Protein AF-A0A3S4B627-F1 (afdb_monomer_lite)

Radius of gyration: 25.8 Å; chains: 1; bounding box: 45×58×67 Å

Secondary structure (DSSP, 8-state):
--PPPTTPPPP-PPPPP-PPPP---HHHHHHHHHHHHHHHHT-SS-TTTTHHHHHHHHHHHHHHTT--HHHHHHHHHHHHHHHHHHHTPPPPPHHHHS-TTTTTSS-------B-TTT-PBPPTT-SS-SSHHHHHHHHHHHHHHHH--HHHHHHHHHT-

pLDDT: mean 88.0, std 12.91, range [45.53, 98.56]

Sequence (160 aa):
MLSRLPWTPAPEAKPIPKVRPRSMNRERRRHLVSTVGAILKTGDPTLFAYEASCRYGIRTRLCLAGWGWEDADAEAADIVATALRIVGAKRPIWAEGQPEWVQNGAGALIERTRCIQCLGPLPEHHRKFCSQLCAKAHHALWNRRKEASEETAYALAVGL

Foldseek 3Di:
DDDDDPPDPDPDDDDDPDDDQDDDDPVVLVVLLVVLLVVLVPDPPHSCNCLVVQLVVQLVVVVVVVHDSVSSSVSSNVSSVSSCVVNVPDDDDPLVPDDPQPNPPPRPLPQDQAEPQPRDGADPPDRHHNDPVSVVVVVVVVVCCVPDDPVRVVCVVVVD

Structure (mmCIF, N/CA/C/O backbone):
data_AF-A0A3S4B627-F1
#
_entry.id   AF-A0A3S4B627-F1
#
loop_
_atom_site.group_PDB
_atom_site.id
_atom_site.type_symbol
_atom_site.label_atom_id
_atom_site.label_alt_id
_atom_site.label_comp_id
_atom_site.label_asym_id
_atom_site.label_entity_id
_atom_site.label_seq_id
_atom_site.pdbx_PDB_ins_code
_atom_site.Cartn_x
_atom_site.Cartn_y
_atom_site.Cartn_z
_atom_site.occupancy
_atom_site.B_iso_or_equiv
_atom_site.auth_seq_id
_atom_site.auth_comp_id
_atom_site.auth_asym_id
_atom_site.auth_atom_id
_atom_site.pdbx_PDB_model_num
ATOM 1 N N . MET A 1 1 ? 2.494 42.542 -32.243 1.00 49.81 1 MET A N 1
ATOM 2 C CA . MET A 1 1 ? 2.241 41.167 -31.761 1.00 49.81 1 MET A CA 1
ATOM 3 C C . MET A 1 1 ? 0.736 40.955 -31.764 1.00 49.81 1 MET A C 1
ATOM 5 O O . MET A 1 1 ? 0.060 41.569 -30.953 1.00 49.81 1 MET A O 1
ATOM 9 N N . LEU A 1 2 ? 0.199 40.212 -32.735 1.00 53.41 2 LEU A N 1
ATOM 10 C CA . LEU A 1 2 ? -1.244 39.977 -32.845 1.00 53.41 2 LEU A CA 1
ATOM 11 C C . LEU A 1 2 ? -1.669 38.965 -31.773 1.00 53.41 2 LEU A C 1
ATOM 13 O O . LEU A 1 2 ? -1.282 37.797 -31.823 1.00 53.41 2 LEU A O 1
ATOM 17 N N . SER A 1 3 ? -2.420 39.436 -30.782 1.00 58.00 3 SER A N 1
ATOM 18 C CA . SER A 1 3 ? -3.115 38.609 -29.800 1.00 58.00 3 SER A CA 1
ATOM 19 C C . SER A 1 3 ? -4.127 37.711 -30.516 1.00 58.00 3 SER A C 1
ATOM 21 O O . SER A 1 3 ? -4.869 38.162 -31.389 1.00 58.00 3 SER A O 1
ATOM 23 N N . ARG A 1 4 ? -4.145 36.416 -30.180 1.00 57.34 4 ARG A N 1
ATOM 24 C CA . ARG A 1 4 ? -5.138 35.479 -30.721 1.00 57.34 4 ARG A CA 1
ATOM 25 C C . ARG A 1 4 ? -6.539 35.954 -30.321 1.00 57.34 4 ARG A C 1
ATOM 27 O O . ARG A 1 4 ? -6.806 36.137 -29.136 1.00 57.34 4 ARG A O 1
ATOM 34 N N . LEU A 1 5 ? -7.409 36.164 -31.307 1.00 66.69 5 LEU A N 1
ATOM 35 C CA . LEU A 1 5 ? -8.801 36.561 -31.094 1.00 66.69 5 LEU A CA 1
ATOM 36 C C . LEU A 1 5 ? -9.594 35.382 -30.493 1.00 66.69 5 LEU A C 1
ATOM 38 O O . LEU A 1 5 ? -9.393 34.244 -30.930 1.00 66.69 5 LEU A O 1
ATOM 42 N N . PRO A 1 6 ? -10.508 35.630 -29.534 1.00 69.94 6 PRO A N 1
ATOM 43 C CA . PRO A 1 6 ? -11.145 34.596 -28.706 1.00 69.94 6 PRO A CA 1
ATOM 44 C C . PRO A 1 6 ? -12.061 33.618 -29.463 1.00 69.94 6 PRO A C 1
ATOM 46 O O . PRO A 1 6 ? -12.529 32.650 -28.875 1.00 69.94 6 PRO A O 1
ATOM 49 N N . TRP A 1 7 ? -12.308 33.839 -30.756 1.00 69.31 7 TRP A N 1
ATOM 50 C CA . TRP A 1 7 ? -13.210 33.032 -31.585 1.00 69.31 7 TRP A CA 1
ATOM 51 C C . TRP A 1 7 ? -12.506 32.184 -32.654 1.00 69.31 7 TRP A C 1
ATOM 53 O O . TRP A 1 7 ? -13.179 31.594 -33.496 1.00 69.31 7 TRP A O 1
ATOM 63 N N . THR A 1 8 ? -11.169 32.124 -32.674 1.00 73.56 8 THR A N 1
ATOM 64 C CA . THR A 1 8 ? -10.486 31.211 -33.607 1.00 73.56 8 THR A CA 1
ATOM 65 C C . THR A 1 8 ? -10.597 29.772 -33.092 1.00 73.56 8 THR A C 1
ATOM 67 O O . THR A 1 8 ? -10.098 29.500 -31.997 1.00 73.56 8 THR A O 1
ATOM 70 N N . PRO A 1 9 ? -11.241 28.843 -33.831 1.00 72.56 9 PRO A N 1
ATOM 71 C CA . PRO A 1 9 ? -11.287 27.445 -33.426 1.00 72.56 9 PRO A CA 1
ATOM 72 C C . PRO A 1 9 ? -9.856 26.913 -33.335 1.00 72.56 9 PRO A C 1
ATOM 74 O O . PRO A 1 9 ? -9.018 27.208 -34.193 1.00 72.56 9 PRO A O 1
ATOM 77 N N . ALA A 1 10 ? -9.560 26.177 -32.262 1.00 75.06 10 ALA A N 1
ATOM 78 C CA . ALA A 1 10 ? -8.251 25.564 -32.097 1.00 75.06 10 ALA A CA 1
ATOM 79 C C . ALA A 1 10 ? -7.945 24.711 -33.343 1.00 75.06 10 ALA A C 1
ATOM 81 O O . ALA A 1 10 ? -8.835 23.992 -33.802 1.00 75.06 10 ALA A O 1
ATOM 82 N N . PRO A 1 11 ? -6.729 24.794 -33.914 1.00 78.25 11 PRO A N 1
ATOM 83 C CA . PRO A 1 11 ? -6.377 23.971 -35.062 1.00 78.25 11 PRO A CA 1
ATOM 84 C C . PRO A 1 11 ? -6.599 22.500 -34.703 1.00 78.25 11 PRO A C 1
ATOM 86 O O . PRO A 1 11 ? -6.173 22.071 -33.628 1.00 78.25 11 PRO A O 1
ATOM 89 N N . GLU A 1 12 ? -7.276 21.752 -35.581 1.00 78.75 12 GLU A N 1
ATOM 90 C CA . GLU A 1 12 ? -7.527 20.321 -35.393 1.00 78.75 12 GLU A CA 1
ATOM 91 C C . GLU A 1 12 ? -6.206 19.618 -35.064 1.00 78.75 12 GLU A C 1
ATOM 93 O O . GLU A 1 12 ? -5.273 19.566 -35.874 1.00 78.75 12 GLU A O 1
ATOM 98 N N . ALA A 1 13 ? -6.092 19.142 -33.823 1.00 81.50 13 ALA A N 1
ATOM 99 C CA . ALA A 1 13 ? -4.883 18.497 -33.352 1.00 81.50 13 ALA A CA 1
ATOM 100 C C . ALA A 1 13 ? -4.668 17.219 -34.166 1.00 81.50 13 ALA A C 1
ATOM 102 O O . ALA A 1 13 ? -5.529 16.337 -34.196 1.00 81.50 13 ALA A O 1
ATOM 103 N N . LYS A 1 14 ? -3.509 17.105 -34.826 1.00 82.88 14 LYS A N 1
ATOM 104 C CA . LYS A 1 14 ? -3.131 15.865 -35.510 1.00 82.88 14 LYS A CA 1
ATOM 105 C C . LYS A 1 14 ? -3.169 14.714 -34.496 1.00 82.88 14 LYS A C 1
ATOM 107 O O . LYS A 1 14 ? -2.647 14.883 -33.391 1.00 82.88 14 LYS A O 1
ATOM 112 N N . PRO A 1 15 ? -3.754 13.555 -34.845 1.00 81.00 15 PRO A N 1
ATOM 113 C CA . PRO A 1 15 ? -3.836 12.433 -33.925 1.00 81.00 15 PRO A CA 1
ATOM 114 C C . PRO A 1 15 ? -2.425 12.000 -33.522 1.00 81.00 15 PRO A C 1
ATOM 116 O O . PRO A 1 15 ? -1.589 11.690 -34.373 1.00 81.00 15 PRO A O 1
ATOM 119 N N . ILE A 1 16 ? -2.161 11.999 -32.214 1.00 80.62 16 ILE A N 1
ATOM 120 C CA . ILE A 1 16 ? -0.894 11.519 -31.664 1.00 80.62 16 ILE A CA 1
ATOM 121 C C . ILE A 1 16 ? -0.797 10.023 -32.002 1.00 80.62 16 ILE A C 1
ATOM 123 O O . ILE A 1 16 ? -1.733 9.273 -31.698 1.00 80.62 16 ILE A O 1
ATOM 127 N N . PRO A 1 17 ? 0.290 9.562 -32.646 1.00 78.25 17 PRO A N 1
ATOM 128 C CA . PRO A 1 17 ? 0.452 8.150 -32.954 1.00 78.25 17 PRO A CA 1
ATOM 129 C C . PRO A 1 17 ? 0.434 7.336 -31.656 1.00 78.25 17 PRO A C 1
ATOM 131 O O . PRO A 1 17 ? 1.173 7.627 -30.716 1.00 78.25 17 PRO A O 1
ATOM 134 N N . LYS A 1 18 ? -0.426 6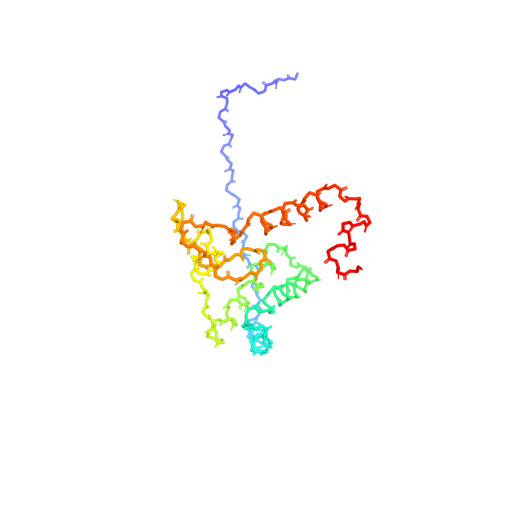.312 -31.596 1.00 75.88 18 LYS A N 1
ATOM 135 C CA . LYS A 1 18 ? -0.538 5.426 -30.430 1.00 75.88 18 LYS A CA 1
ATOM 136 C C . LYS A 1 18 ? 0.753 4.622 -30.285 1.00 75.88 18 LYS A C 1
ATOM 138 O O . LYS A 1 18 ? 0.979 3.670 -31.034 1.00 75.88 18 LYS A O 1
ATOM 143 N N . VAL A 1 19 ? 1.594 5.002 -29.328 1.00 75.69 19 VAL A N 1
ATOM 144 C CA . VAL A 1 19 ? 2.776 4.219 -28.958 1.00 75.69 19 VAL A CA 1
ATOM 145 C C . VAL A 1 19 ? 2.288 2.914 -28.334 1.00 75.69 19 VAL A C 1
ATOM 147 O O . VAL A 1 19 ? 1.444 2.921 -27.438 1.00 75.69 19 VAL A O 1
ATOM 150 N N . ARG A 1 20 ? 2.767 1.775 -28.845 1.00 74.69 20 ARG A N 1
ATOM 151 C CA . ARG A 1 20 ? 2.450 0.478 -28.238 1.00 74.69 20 ARG A CA 1
ATOM 152 C C . ARG A 1 20 ? 3.173 0.399 -26.892 1.00 74.69 20 ARG A C 1
ATOM 154 O O . ARG A 1 20 ? 4.386 0.614 -26.884 1.00 74.69 20 ARG A O 1
ATOM 161 N N . PRO A 1 21 ? 2.473 0.078 -25.793 1.00 71.12 21 PRO A N 1
ATOM 162 C CA . PRO A 1 21 ? 3.117 -0.048 -24.497 1.00 71.12 21 PRO A CA 1
ATOM 163 C C . PRO A 1 21 ? 4.180 -1.144 -24.565 1.00 71.12 21 PRO A C 1
ATOM 165 O O . PRO A 1 21 ? 3.994 -2.191 -25.199 1.00 71.12 21 PRO A O 1
ATOM 168 N N . ARG A 1 22 ? 5.327 -0.881 -23.943 1.00 81.44 22 ARG A N 1
ATOM 169 C CA . ARG A 1 22 ? 6.424 -1.845 -23.873 1.00 81.44 22 ARG A CA 1
ATOM 170 C C . ARG A 1 22 ? 5.953 -3.029 -23.025 1.00 81.44 22 ARG A C 1
ATOM 172 O O . ARG A 1 22 ? 5.446 -2.834 -21.931 1.00 81.44 22 ARG A O 1
ATOM 179 N N . SER A 1 23 ? 6.100 -4.254 -23.527 1.00 83.88 23 SER A N 1
ATOM 180 C CA . SER A 1 23 ? 5.672 -5.463 -22.809 1.00 83.88 23 SER A CA 1
ATOM 181 C C . SER A 1 23 ? 6.878 -6.280 -22.358 1.00 83.88 23 SER A C 1
ATOM 183 O O . SER A 1 23 ? 7.862 -6.425 -23.089 1.00 83.88 23 SER A O 1
ATOM 185 N N . MET A 1 24 ? 6.824 -6.793 -21.129 1.00 92.62 24 MET A N 1
ATOM 186 C CA . MET A 1 24 ? 7.871 -7.642 -20.573 1.00 92.62 24 MET A CA 1
ATOM 187 C C . MET A 1 24 ? 7.850 -9.035 -21.218 1.00 92.62 24 MET A C 1
ATOM 189 O O . MET A 1 24 ? 6.797 -9.565 -21.563 1.00 92.62 24 MET A O 1
ATOM 193 N N . ASN A 1 25 ? 9.017 -9.683 -21.314 1.00 95.94 25 ASN A N 1
ATOM 194 C CA . ASN A 1 25 ? 9.084 -11.100 -21.671 1.00 95.94 25 ASN A CA 1
ATOM 195 C C . ASN A 1 25 ? 8.189 -11.941 -20.730 1.00 95.94 25 ASN A C 1
ATOM 197 O O . ASN A 1 25 ? 8.280 -11.834 -19.502 1.00 95.94 25 ASN A O 1
ATOM 201 N N . ARG A 1 26 ? 7.359 -12.808 -21.321 1.00 96.12 26 ARG A N 1
ATOM 202 C CA . ARG A 1 26 ? 6.388 -13.672 -20.634 1.00 96.12 26 ARG A CA 1
ATOM 203 C C . ARG A 1 26 ? 7.003 -14.518 -19.518 1.00 96.12 26 ARG A C 1
ATOM 205 O O . ARG A 1 26 ? 6.378 -14.675 -18.471 1.00 96.12 26 ARG A O 1
ATOM 212 N N . GLU A 1 27 ? 8.202 -15.056 -19.720 1.00 97.69 27 GLU A N 1
ATOM 213 C CA . GLU A 1 27 ? 8.879 -15.892 -18.725 1.00 97.69 27 GLU A CA 1
ATOM 214 C C . GLU A 1 27 ? 9.309 -15.071 -17.507 1.00 97.69 27 GLU A C 1
ATOM 216 O O . GLU A 1 27 ? 8.998 -15.423 -16.368 1.00 97.69 27 GLU A O 1
ATOM 221 N N . ARG A 1 28 ? 9.920 -13.906 -17.752 1.00 96.81 28 ARG A N 1
ATOM 222 C CA . ARG A 1 28 ? 10.301 -12.963 -16.695 1.00 96.81 28 ARG A CA 1
ATOM 223 C C . ARG A 1 28 ? 9.077 -12.497 -15.910 1.00 96.81 28 ARG A C 1
ATOM 225 O O . ARG A 1 28 ? 9.119 -12.469 -14.681 1.00 96.81 28 ARG A O 1
ATOM 232 N N . ARG A 1 29 ? 7.973 -12.195 -16.603 1.00 97.69 29 ARG A N 1
ATOM 233 C CA . ARG A 1 29 ? 6.704 -11.826 -15.964 1.00 97.69 29 ARG A CA 1
ATOM 234 C C . ARG A 1 29 ? 6.180 -12.963 -15.086 1.00 97.69 29 ARG A C 1
ATOM 236 O O . ARG A 1 29 ? 5.820 -12.723 -13.938 1.00 97.69 29 ARG A O 1
ATOM 243 N N . ARG A 1 30 ? 6.181 -14.208 -15.581 1.00 98.06 30 ARG A N 1
ATOM 244 C CA . ARG A 1 30 ? 5.754 -15.390 -14.807 1.00 98.06 30 ARG A CA 1
ATOM 245 C C . ARG A 1 30 ? 6.592 -15.572 -13.541 1.00 98.06 30 ARG A C 1
ATOM 247 O O . ARG A 1 30 ? 6.024 -15.820 -12.480 1.00 98.06 30 ARG A O 1
ATOM 254 N N . HIS A 1 31 ? 7.911 -15.420 -13.645 1.00 98.25 31 HIS A N 1
ATOM 255 C CA . HIS A 1 31 ? 8.807 -15.504 -12.495 1.00 98.25 31 HIS A CA 1
ATOM 256 C C . HIS A 1 31 ? 8.490 -14.421 -11.453 1.00 98.25 31 HIS A C 1
ATOM 258 O O . HIS A 1 31 ? 8.296 -14.745 -10.286 1.00 98.25 31 HIS A O 1
ATOM 264 N N . LEU A 1 32 ? 8.342 -13.156 -11.869 1.00 98.19 32 LEU A N 1
ATOM 265 C CA . LEU A 1 32 ? 7.991 -12.062 -10.956 1.00 98.19 32 LEU A CA 1
ATOM 266 C C . LEU A 1 32 ? 6.647 -12.291 -10.260 1.00 98.19 32 LEU A C 1
ATOM 268 O O . LEU A 1 32 ? 6.564 -12.129 -9.048 1.00 98.19 32 LEU A O 1
ATOM 272 N N . VAL A 1 33 ? 5.619 -12.717 -10.998 1.00 98.50 33 VAL A N 1
ATOM 273 C CA . VAL A 1 33 ? 4.304 -13.044 -10.423 1.00 98.50 33 VAL A CA 1
ATOM 274 C C . VAL A 1 33 ? 4.423 -14.149 -9.369 1.00 98.50 33 VAL A C 1
ATOM 276 O O . VAL A 1 33 ? 3.828 -14.034 -8.299 1.00 98.50 33 VAL A O 1
ATOM 279 N N . SER A 1 34 ? 5.212 -15.195 -9.634 1.00 98.44 34 SER A N 1
ATOM 280 C CA . SER A 1 34 ? 5.445 -16.283 -8.676 1.00 98.44 34 SER A CA 1
ATOM 281 C C . SER A 1 34 ? 6.157 -15.792 -7.412 1.00 98.44 34 SER A C 1
ATOM 283 O O . SER A 1 34 ? 5.732 -16.115 -6.304 1.00 98.44 34 SER A O 1
ATOM 285 N N . THR A 1 35 ? 7.213 -14.991 -7.566 1.00 98.50 35 THR A N 1
ATOM 286 C CA . THR A 1 35 ? 7.999 -14.448 -6.448 1.00 98.50 35 THR A CA 1
ATOM 287 C C . THR A 1 35 ? 7.173 -13.485 -5.598 1.00 98.50 35 THR A C 1
ATOM 289 O O . THR A 1 35 ? 7.140 -13.613 -4.378 1.00 98.50 35 THR A O 1
ATOM 292 N N . VAL A 1 36 ? 6.440 -12.562 -6.228 1.00 98.56 36 VAL A N 1
ATOM 293 C CA . VAL A 1 36 ? 5.527 -11.648 -5.525 1.00 98.56 36 VAL A CA 1
ATOM 294 C C . VAL A 1 36 ? 4.431 -12.430 -4.808 1.00 98.56 36 VAL A C 1
ATOM 296 O O . VAL A 1 36 ? 4.137 -12.140 -3.655 1.00 98.56 36 VAL A O 1
ATOM 299 N N . GLY A 1 37 ? 3.862 -13.458 -5.443 1.00 98.38 37 GLY A N 1
ATOM 300 C CA . GLY A 1 37 ? 2.861 -14.315 -4.811 1.00 98.38 37 GLY A CA 1
ATOM 301 C C . GLY A 1 37 ? 3.376 -14.995 -3.538 1.00 98.38 37 GLY A C 1
ATOM 302 O O . GLY A 1 37 ? 2.634 -15.095 -2.565 1.00 98.38 37 GLY A O 1
ATOM 303 N N . ALA A 1 38 ? 4.644 -15.417 -3.513 1.00 98.31 38 ALA A N 1
ATOM 304 C CA . ALA A 1 38 ? 5.264 -15.981 -2.315 1.00 98.31 38 ALA A CA 1
ATOM 305 C C . ALA A 1 38 ? 5.409 -14.941 -1.189 1.00 98.31 38 ALA A C 1
ATOM 307 O O . ALA A 1 38 ? 5.079 -15.248 -0.049 1.00 98.31 38 ALA A O 1
ATOM 308 N N . ILE A 1 39 ? 5.819 -13.707 -1.510 1.00 98.38 39 ILE A N 1
ATOM 309 C CA . ILE A 1 39 ? 5.945 -12.606 -0.536 1.00 98.38 39 ILE A CA 1
ATOM 310 C C . ILE A 1 39 ? 4.573 -12.187 0.013 1.00 98.38 39 ILE A C 1
ATOM 312 O O . ILE A 1 39 ? 4.412 -11.962 1.206 1.00 98.38 39 ILE A O 1
ATOM 316 N N . LEU A 1 40 ? 3.550 -12.095 -0.838 1.00 98.00 40 LEU A N 1
ATOM 317 C CA . LEU A 1 40 ? 2.207 -11.702 -0.399 1.00 98.00 40 LEU A CA 1
ATOM 318 C C . LEU A 1 40 ? 1.576 -12.740 0.540 1.00 98.00 40 LEU A C 1
ATOM 320 O O . LEU A 1 40 ? 0.841 -12.369 1.450 1.00 98.00 40 LEU A O 1
ATOM 324 N N . LYS A 1 41 ? 1.896 -14.031 0.368 1.00 97.75 41 LYS A N 1
ATOM 325 C CA . LYS A 1 41 ? 1.444 -15.103 1.273 1.00 97.75 41 LYS A CA 1
ATOM 326 C C . LYS A 1 41 ? 2.003 -14.986 2.690 1.00 97.75 41 LYS A C 1
ATOM 328 O O . LYS A 1 41 ? 1.380 -15.512 3.603 1.00 97.75 41 LYS A O 1
ATOM 333 N N . THR A 1 42 ? 3.145 -14.325 2.877 1.00 97.44 42 THR A N 1
ATOM 334 C CA . THR A 1 42 ? 3.726 -14.088 4.207 1.00 97.44 42 THR A CA 1
ATOM 335 C C . THR A 1 42 ? 3.224 -12.792 4.849 1.00 97.44 42 THR A C 1
ATOM 337 O O . THR A 1 42 ? 3.707 -12.427 5.914 1.00 97.44 42 THR A O 1
ATOM 340 N N . GLY A 1 43 ? 2.311 -12.060 4.198 1.00 95.06 43 GLY A N 1
ATOM 341 C CA 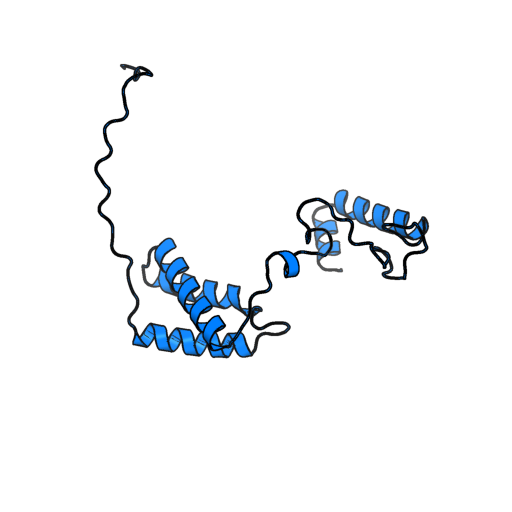. GLY A 1 43 ? 1.752 -10.811 4.715 1.00 95.06 43 GLY A CA 1
ATOM 342 C C . GLY A 1 43 ? 0.860 -11.015 5.941 1.00 95.06 43 GLY A C 1
ATOM 343 O O . GLY A 1 43 ? -0.109 -11.768 5.879 1.00 95.06 43 GLY A O 1
ATOM 344 N N . ASP A 1 44 ? 1.159 -10.284 7.015 1.00 92.12 44 ASP A N 1
ATOM 345 C CA . ASP A 1 44 ? 0.416 -10.238 8.282 1.00 92.12 44 ASP A CA 1
ATOM 346 C C . ASP A 1 44 ? 0.166 -8.758 8.648 1.00 92.12 44 ASP A C 1
ATOM 348 O O . ASP A 1 44 ? 1.082 -7.946 8.471 1.00 92.12 44 ASP A O 1
ATOM 352 N N . PRO A 1 45 ? -1.048 -8.328 9.066 1.00 91.69 45 PRO A N 1
ATOM 353 C CA . PRO A 1 45 ? -2.285 -9.091 9.315 1.00 91.69 45 PRO A CA 1
ATOM 354 C C . PRO A 1 45 ? -3.075 -9.499 8.066 1.00 91.69 45 PRO A C 1
ATOM 356 O O . PRO A 1 45 ? -4.099 -10.171 8.164 1.00 91.69 45 PRO A O 1
ATOM 359 N N . THR A 1 46 ? -2.661 -9.054 6.877 1.00 94.00 46 THR A N 1
ATOM 360 C CA . THR A 1 46 ? -3.386 -9.343 5.634 1.00 94.00 46 THR A CA 1
ATOM 361 C C . THR A 1 46 ? -2.432 -9.654 4.490 1.00 94.00 46 THR A C 1
ATOM 363 O O . THR A 1 46 ? -1.314 -9.143 4.434 1.00 94.00 46 THR A O 1
ATOM 366 N N . LEU A 1 47 ? -2.936 -10.379 3.487 1.00 95.88 47 LEU A N 1
ATOM 367 C CA . LEU A 1 47 ? -2.229 -10.641 2.226 1.00 95.88 47 LEU A CA 1
ATOM 368 C C . LEU A 1 47 ? -1.862 -9.361 1.449 1.00 95.88 47 LEU A C 1
ATOM 370 O O . LEU A 1 47 ? -1.053 -9.408 0.524 1.00 95.88 47 LEU A O 1
ATOM 374 N N . PHE A 1 48 ? -2.454 -8.216 1.804 1.00 95.94 48 PHE A N 1
ATOM 375 C CA . PHE A 1 48 ? -2.170 -6.916 1.199 1.00 95.94 48 PHE A CA 1
ATOM 376 C C . PHE A 1 48 ? -1.024 -6.162 1.890 1.00 95.94 48 PHE A C 1
ATOM 378 O O . PHE A 1 48 ? -0.595 -5.132 1.372 1.00 95.94 48 PHE A O 1
ATOM 385 N N . ALA A 1 49 ? -0.493 -6.663 3.014 1.00 95.88 49 ALA A N 1
ATOM 386 C CA . ALA A 1 49 ? 0.517 -5.972 3.823 1.00 95.88 49 ALA A CA 1
ATOM 387 C C . ALA A 1 49 ? 1.750 -5.527 3.013 1.00 95.88 49 ALA A C 1
ATOM 389 O O . ALA A 1 49 ? 2.261 -4.427 3.207 1.00 95.88 49 ALA A O 1
ATOM 390 N N . TYR A 1 50 ? 2.191 -6.347 2.053 1.00 98.00 50 TYR A N 1
ATOM 391 C CA . TYR A 1 50 ? 3.365 -6.066 1.216 1.00 98.00 50 TYR A CA 1
ATOM 392 C C . TYR A 1 50 ? 3.030 -5.607 -0.208 1.00 98.00 50 TYR A C 1
ATOM 394 O O . TYR A 1 50 ? 3.926 -5.539 -1.052 1.00 98.00 50 TYR A O 1
ATOM 402 N N . GLU A 1 51 ? 1.769 -5.272 -0.499 1.00 97.81 51 GLU A N 1
ATOM 403 C CA . GLU A 1 51 ? 1.336 -4.868 -1.842 1.00 97.81 51 GLU A CA 1
ATOM 404 C C . GLU A 1 51 ? 2.131 -3.656 -2.349 1.00 97.81 51 GLU A C 1
ATOM 406 O O . GLU A 1 51 ? 2.743 -3.702 -3.422 1.00 97.81 51 GLU A O 1
ATOM 411 N N . ALA A 1 52 ? 2.154 -2.583 -1.553 1.00 97.69 52 ALA A N 1
ATOM 412 C CA . ALA A 1 52 ? 2.814 -1.334 -1.914 1.00 97.69 52 ALA A CA 1
ATOM 413 C C . ALA A 1 52 ? 4.326 -1.526 -2.092 1.00 97.69 52 ALA A C 1
ATOM 415 O O . ALA A 1 52 ? 4.890 -1.062 -3.083 1.00 97.69 52 ALA A O 1
ATOM 416 N N . SER A 1 53 ? 4.966 -2.267 -1.183 1.00 98.31 53 SER A N 1
ATOM 417 C CA . SER A 1 53 ? 6.401 -2.561 -1.240 1.00 98.31 53 SER A CA 1
ATOM 418 C C . SER A 1 53 ? 6.771 -3.365 -2.489 1.00 98.31 53 SER A C 1
ATOM 420 O O . SER A 1 53 ? 7.740 -3.028 -3.170 1.00 98.31 53 SER A O 1
ATOM 422 N N . CYS A 1 54 ? 5.974 -4.380 -2.846 1.00 98.44 54 CYS A N 1
ATOM 423 C CA . CYS A 1 54 ? 6.188 -5.166 -4.062 1.00 98.44 54 CYS A CA 1
ATOM 424 C C . CYS A 1 54 ? 6.034 -4.310 -5.326 1.00 98.44 54 CYS A C 1
ATOM 426 O O . CYS A 1 54 ? 6.908 -4.336 -6.197 1.00 98.44 54 CYS A O 1
ATOM 428 N N . ARG A 1 55 ? 4.955 -3.515 -5.417 1.00 98.44 55 ARG A N 1
ATOM 429 C CA . ARG A 1 55 ? 4.720 -2.616 -6.560 1.00 98.44 55 ARG A CA 1
ATOM 430 C C . ARG A 1 55 ? 5.849 -1.599 -6.696 1.00 98.44 55 ARG A C 1
ATOM 432 O O . ARG A 1 55 ? 6.384 -1.426 -7.790 1.00 98.44 55 ARG A O 1
ATOM 439 N N . TYR A 1 56 ? 6.245 -0.974 -5.588 1.00 98.50 56 TYR A N 1
ATOM 440 C CA . TYR A 1 56 ? 7.355 -0.027 -5.547 1.00 98.50 56 TYR A CA 1
ATOM 441 C C . TYR A 1 56 ? 8.657 -0.666 -6.041 1.00 98.50 56 TYR A C 1
ATOM 443 O O . TYR A 1 56 ? 9.294 -0.117 -6.937 1.00 98.50 56 TYR A O 1
ATOM 451 N N . GLY A 1 57 ? 9.026 -1.840 -5.521 1.00 98.31 57 GLY A N 1
ATOM 452 C CA . GLY A 1 57 ? 10.262 -2.525 -5.902 1.00 98.31 57 GLY A CA 1
ATOM 453 C C . GLY A 1 57 ? 10.319 -2.873 -7.392 1.00 98.31 57 GLY A C 1
ATOM 454 O O . GLY A 1 57 ? 11.333 -2.624 -8.048 1.00 98.31 57 GLY A O 1
ATOM 455 N N . ILE A 1 58 ? 9.219 -3.393 -7.952 1.00 98.38 58 ILE A N 1
ATOM 456 C CA . ILE A 1 58 ? 9.134 -3.707 -9.387 1.00 98.38 58 ILE A CA 1
ATOM 457 C C . ILE A 1 58 ? 9.245 -2.431 -10.217 1.00 98.38 58 ILE A C 1
ATOM 459 O O . ILE A 1 58 ? 10.082 -2.368 -11.117 1.00 98.38 58 ILE A O 1
ATOM 463 N N . ARG A 1 59 ? 8.445 -1.409 -9.894 1.00 98.38 59 ARG A N 1
ATOM 464 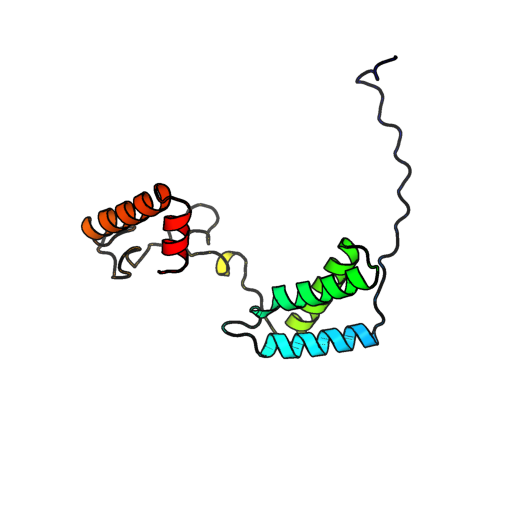C CA . ARG A 1 59 ? 8.438 -0.138 -10.622 1.00 98.38 59 ARG A CA 1
ATOM 465 C C . ARG A 1 59 ? 9.821 0.503 -10.626 1.00 98.38 59 ARG A C 1
ATOM 467 O O . ARG A 1 59 ? 10.328 0.831 -11.692 1.00 98.38 59 ARG A O 1
ATOM 474 N N . THR A 1 60 ? 10.462 0.622 -9.464 1.00 98.50 60 THR A N 1
ATOM 475 C CA . THR A 1 60 ? 11.812 1.192 -9.339 1.00 98.50 60 THR A CA 1
ATOM 476 C C . THR A 1 60 ? 12.805 0.437 -10.218 1.00 98.50 60 THR A C 1
ATOM 478 O O . THR A 1 60 ? 13.557 1.052 -10.971 1.00 98.50 60 THR A O 1
ATOM 481 N N . ARG A 1 61 ? 12.763 -0.902 -10.210 1.00 98.06 61 ARG A N 1
ATOM 482 C CA . ARG A 1 61 ? 13.636 -1.718 -11.061 1.00 98.06 61 ARG A CA 1
ATOM 483 C C . ARG A 1 61 ? 13.359 -1.537 -12.557 1.00 98.06 61 ARG A C 1
ATOM 485 O O . ARG A 1 61 ? 14.298 -1.596 -13.347 1.00 98.06 61 ARG A O 1
ATOM 492 N N . LEU A 1 62 ? 12.104 -1.343 -12.960 1.00 96.81 62 LEU A N 1
ATOM 493 C CA . LEU A 1 62 ? 11.737 -1.077 -14.354 1.00 96.81 62 LEU A CA 1
ATOM 494 C C . LEU A 1 62 ? 12.188 0.314 -14.808 1.00 96.81 62 LEU A C 1
ATOM 496 O O . LEU A 1 62 ? 12.795 0.423 -15.872 1.00 96.81 62 LEU A O 1
ATOM 500 N N . CYS A 1 63 ? 11.993 1.346 -13.985 1.00 97.62 63 CYS A N 1
ATOM 501 C CA . CYS A 1 63 ? 12.502 2.691 -14.259 1.00 97.62 63 CYS A CA 1
ATOM 502 C C . CYS A 1 63 ? 14.029 2.684 -14.433 1.00 97.62 63 CYS A C 1
ATOM 504 O O . CYS A 1 63 ? 14.540 3.240 -15.401 1.00 97.62 63 CYS A O 1
ATOM 506 N N . LEU A 1 64 ? 14.759 1.975 -13.562 1.00 97.94 64 LEU A N 1
ATOM 507 C CA . LEU A 1 64 ? 16.214 1.803 -13.690 1.00 97.94 64 LEU A CA 1
ATOM 508 C C . LEU A 1 64 ? 16.623 1.035 -14.959 1.00 97.94 64 LEU A C 1
ATOM 510 O O . LEU A 1 64 ? 17.722 1.226 -15.467 1.00 97.94 64 LEU A O 1
ATOM 514 N N . ALA A 1 65 ? 15.740 0.195 -15.501 1.00 95.94 65 ALA A N 1
ATOM 515 C CA . ALA A 1 65 ? 15.934 -0.482 -16.783 1.00 95.94 65 ALA A CA 1
ATOM 516 C C . ALA A 1 65 ? 15.534 0.384 -17.999 1.00 95.94 65 ALA A C 1
ATOM 518 O O . ALA A 1 65 ? 15.455 -0.131 -19.116 1.00 95.94 65 ALA A O 1
ATOM 519 N N . GLY A 1 66 ? 15.249 1.675 -17.794 1.00 96.06 66 GLY A N 1
ATOM 520 C CA . GLY A 1 66 ? 14.904 2.627 -18.850 1.00 96.06 66 GLY A CA 1
ATOM 521 C C . GLY A 1 66 ? 13.452 2.546 -19.323 1.00 96.06 66 GLY A C 1
ATOM 522 O O . GLY A 1 66 ? 13.160 2.889 -20.468 1.00 96.06 66 GLY A O 1
ATOM 523 N N . TRP A 1 67 ? 12.541 2.038 -18.493 1.00 96.25 67 TRP A N 1
ATOM 524 C CA . TRP A 1 67 ? 11.107 2.135 -18.768 1.00 96.25 67 TRP A CA 1
ATOM 525 C C . TRP A 1 67 ? 10.595 3.534 -18.423 1.00 96.25 67 TRP A C 1
ATOM 527 O O . TRP A 1 67 ? 11.068 4.155 -17.470 1.00 96.25 67 TRP A O 1
ATOM 537 N N . GLY A 1 68 ? 9.603 4.011 -19.180 1.00 94.94 68 GLY A N 1
ATOM 538 C CA . GLY A 1 68 ? 8.838 5.192 -18.790 1.00 94.94 68 GLY A CA 1
ATOM 539 C C . GLY A 1 68 ? 8.108 4.936 -17.473 1.00 94.94 68 GLY A C 1
ATOM 540 O O . GLY A 1 68 ? 7.716 3.804 -17.189 1.00 94.94 68 GLY A O 1
ATOM 541 N N . TRP A 1 69 ? 7.936 5.977 -16.658 1.00 95.75 69 TRP A N 1
ATOM 542 C CA . TRP A 1 69 ? 7.339 5.835 -15.327 1.00 95.75 69 TRP A CA 1
ATOM 543 C C . TRP A 1 69 ? 5.920 5.249 -15.382 1.00 95.75 69 TRP A C 1
ATOM 545 O O . TRP A 1 69 ? 5.607 4.353 -14.602 1.00 95.75 69 TRP A O 1
ATOM 555 N N . GLU A 1 70 ? 5.097 5.707 -16.330 1.00 95.19 70 GLU A N 1
ATOM 556 C CA . GLU A 1 70 ? 3.716 5.236 -16.513 1.00 95.19 70 GLU A CA 1
ATOM 557 C C . GLU A 1 70 ? 3.668 3.752 -16.905 1.00 95.19 70 GLU A C 1
ATOM 559 O O . GLU A 1 70 ? 2.979 2.970 -16.254 1.00 95.19 70 GLU A O 1
ATOM 564 N N . ASP A 1 71 ? 4.465 3.341 -17.899 1.00 94.94 71 ASP A N 1
ATOM 565 C CA . ASP A 1 71 ? 4.567 1.937 -18.326 1.00 94.94 71 ASP A CA 1
ATOM 566 C C . ASP A 1 71 ? 5.083 1.038 -17.191 1.00 94.94 71 ASP A C 1
ATOM 568 O O . ASP A 1 71 ? 4.579 -0.064 -16.969 1.00 94.94 71 ASP A O 1
ATOM 572 N N . ALA A 1 72 ? 6.096 1.507 -16.455 1.00 96.25 72 ALA A N 1
ATOM 573 C CA . ALA A 1 72 ? 6.683 0.780 -15.336 1.00 96.25 72 ALA A CA 1
ATOM 574 C C . ALA A 1 72 ? 5.684 0.583 -14.190 1.00 96.25 72 ALA A C 1
ATOM 576 O O . ALA A 1 72 ? 5.632 -0.497 -13.599 1.00 96.25 72 ALA A O 1
ATOM 577 N N . ASP A 1 73 ? 4.906 1.614 -13.857 1.00 97.50 73 ASP A N 1
ATOM 578 C CA . ASP A 1 73 ? 3.894 1.533 -12.808 1.00 97.50 73 ASP A CA 1
ATOM 579 C C . ASP A 1 73 ? 2.700 0.667 -13.230 1.00 97.50 73 ASP A C 1
ATOM 581 O O . ASP A 1 73 ? 2.229 -0.138 -12.425 1.00 97.50 73 ASP A O 1
ATOM 585 N N . ALA A 1 74 ? 2.262 0.762 -14.490 1.00 95.81 74 ALA A N 1
ATOM 586 C CA . ALA A 1 74 ? 1.195 -0.071 -15.038 1.00 95.81 74 ALA A CA 1
ATOM 587 C C . ALA A 1 74 ? 1.570 -1.564 -15.029 1.00 95.81 74 ALA A C 1
ATOM 589 O O . ALA A 1 74 ? 0.807 -2.388 -14.522 1.00 95.81 74 ALA A O 1
ATOM 590 N N . GLU A 1 75 ? 2.767 -1.916 -15.510 1.00 97.00 75 GLU A N 1
ATOM 591 C CA . GLU A 1 75 ? 3.256 -3.302 -15.505 1.00 97.00 75 GLU A CA 1
ATOM 592 C C . GLU A 1 75 ? 3.457 -3.818 -14.068 1.00 97.00 75 GLU A C 1
ATOM 594 O O . GLU A 1 75 ? 3.091 -4.951 -13.749 1.00 97.00 75 GLU A O 1
ATOM 599 N N . ALA A 1 76 ? 3.988 -2.986 -13.162 1.00 97.81 76 ALA A N 1
ATOM 600 C CA . ALA A 1 76 ? 4.124 -3.346 -11.751 1.00 97.81 76 ALA A CA 1
ATOM 601 C C . ALA A 1 76 ? 2.761 -3.606 -11.090 1.00 97.81 76 ALA A C 1
ATOM 603 O O . ALA A 1 76 ? 2.610 -4.588 -10.357 1.00 97.81 76 ALA A O 1
ATOM 604 N N . ALA A 1 77 ? 1.766 -2.756 -11.360 1.00 97.56 77 ALA A N 1
ATOM 605 C CA . ALA A 1 77 ? 0.409 -2.918 -10.853 1.00 97.56 77 ALA A CA 1
ATOM 606 C C . ALA A 1 77 ? -0.235 -4.212 -11.370 1.00 97.56 77 ALA A C 1
ATOM 608 O O . ALA A 1 77 ? -0.827 -4.952 -10.584 1.00 97.56 77 ALA A O 1
ATOM 609 N N . ASP A 1 78 ? -0.076 -4.526 -12.657 1.00 97.25 78 ASP A N 1
ATOM 610 C CA . ASP A 1 78 ? -0.623 -5.738 -13.270 1.00 97.25 78 ASP A CA 1
ATOM 611 C C . ASP A 1 78 ? 0.031 -7.026 -12.731 1.00 97.25 78 ASP A C 1
ATOM 613 O O . ASP A 1 78 ? -0.662 -8.005 -12.426 1.00 97.25 78 ASP A O 1
ATOM 617 N N . ILE A 1 79 ? 1.354 -7.026 -12.527 1.00 98.06 79 ILE A N 1
ATOM 618 C CA . ILE A 1 79 ? 2.076 -8.148 -11.902 1.00 98.06 79 ILE A CA 1
ATOM 619 C C . ILE A 1 79 ? 1.552 -8.404 -10.485 1.00 98.06 79 ILE A C 1
ATOM 621 O O . ILE A 1 79 ? 1.226 -9.546 -10.147 1.00 98.06 79 ILE A O 1
ATOM 625 N N . VAL A 1 80 ? 1.437 -7.355 -9.666 1.00 98.44 80 VAL A N 1
ATOM 626 C CA . VAL A 1 80 ? 0.962 -7.468 -8.278 1.00 98.44 80 VAL A CA 1
ATOM 627 C C . VAL A 1 80 ? -0.508 -7.888 -8.234 1.00 98.44 80 VAL A C 1
ATOM 629 O O . VAL A 1 80 ? -0.858 -8.796 -7.481 1.00 98.44 80 VAL A O 1
ATOM 632 N N . ALA A 1 81 ? -1.364 -7.315 -9.083 1.00 97.81 81 ALA A N 1
ATOM 633 C CA . ALA A 1 81 ? -2.772 -7.696 -9.183 1.00 97.81 81 ALA A CA 1
ATOM 634 C C . ALA A 1 81 ? -2.944 -9.162 -9.617 1.00 97.81 81 ALA A C 1
ATOM 636 O O . ALA A 1 81 ? -3.780 -9.885 -9.071 1.00 97.81 81 ALA A O 1
ATOM 637 N N . THR A 1 82 ? -2.129 -9.627 -10.568 1.00 98.00 82 THR A N 1
ATOM 638 C CA . THR A 1 82 ? -2.115 -11.032 -10.996 1.00 98.00 82 THR A CA 1
ATOM 639 C C . THR A 1 82 ? -1.677 -11.947 -9.851 1.00 98.00 82 THR A C 1
ATOM 641 O O . THR A 1 82 ? -2.314 -12.973 -9.617 1.00 98.00 82 THR A O 1
ATOM 644 N N . ALA A 1 83 ? -0.628 -11.575 -9.113 1.00 98.44 83 ALA A N 1
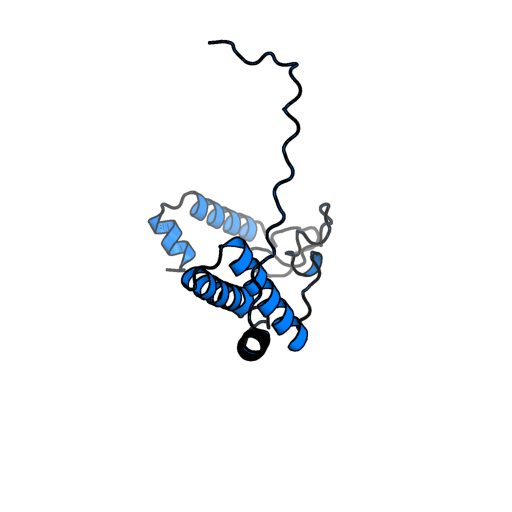ATOM 645 C CA . ALA A 1 83 ? -0.151 -12.341 -7.965 1.00 98.44 83 ALA A CA 1
ATOM 646 C C . ALA A 1 83 ? -1.214 -12.431 -6.856 1.00 98.44 83 ALA A C 1
ATOM 648 O O . ALA A 1 83 ? -1.514 -13.530 -6.396 1.00 98.44 83 ALA A O 1
ATOM 649 N N . LEU A 1 84 ? -1.856 -11.313 -6.494 1.00 97.81 84 LEU A N 1
ATOM 650 C CA . LEU A 1 84 ? -2.962 -11.278 -5.526 1.00 97.81 84 LEU A CA 1
ATOM 651 C C . LEU A 1 84 ? -4.125 -12.188 -5.945 1.00 97.81 84 LEU A C 1
ATOM 653 O O . LEU A 1 84 ? -4.648 -12.937 -5.119 1.00 97.81 84 LEU A O 1
ATOM 657 N N . ARG A 1 85 ? -4.489 -12.182 -7.236 1.00 97.62 85 ARG A N 1
ATOM 658 C CA . ARG A 1 85 ? -5.535 -13.062 -7.780 1.00 97.62 85 ARG A CA 1
ATOM 659 C C . ARG A 1 85 ? -5.166 -14.541 -7.643 1.00 97.62 85 ARG A C 1
ATOM 661 O O . ARG A 1 85 ? -6.015 -15.335 -7.260 1.00 97.62 85 ARG A O 1
ATOM 668 N N . ILE A 1 86 ? -3.912 -14.905 -7.920 1.00 98.00 86 ILE A N 1
ATOM 669 C CA . ILE A 1 86 ? -3.413 -16.287 -7.793 1.00 98.00 86 ILE A CA 1
ATOM 670 C C . ILE A 1 86 ? -3.384 -16.741 -6.330 1.00 98.00 86 ILE A C 1
ATOM 672 O O . ILE A 1 86 ? -3.688 -17.894 -6.040 1.00 98.00 86 ILE A O 1
ATOM 676 N N . VAL A 1 87 ? -3.035 -15.846 -5.403 1.00 97.75 87 VAL A N 1
ATOM 677 C CA . VAL A 1 87 ? -3.045 -16.138 -3.960 1.00 97.75 87 VAL A CA 1
ATOM 678 C C . VAL A 1 87 ? -4.478 -16.217 -3.404 1.00 97.75 87 VAL A C 1
ATOM 680 O O . VAL A 1 87 ? -4.680 -16.727 -2.307 1.00 97.75 87 VAL A O 1
ATOM 683 N N . GLY A 1 88 ? -5.487 -15.780 -4.166 1.00 96.75 88 GLY A N 1
ATOM 684 C CA . GLY A 1 88 ? -6.890 -15.802 -3.748 1.00 96.75 88 GLY A CA 1
ATOM 685 C C . GLY A 1 88 ? -7.273 -14.638 -2.832 1.00 96.75 88 GLY A C 1
ATOM 686 O O . GLY A 1 88 ? -8.282 -14.716 -2.132 1.00 96.75 88 GLY A O 1
ATOM 687 N N . ALA A 1 89 ? -6.489 -13.555 -2.828 1.00 96.06 89 ALA A N 1
ATOM 688 C CA . ALA A 1 89 ? -6.800 -12.366 -2.048 1.00 96.06 89 ALA A CA 1
ATOM 689 C C . ALA A 1 89 ? -8.072 -11.695 -2.594 1.00 96.06 89 ALA A C 1
ATOM 691 O O . ALA A 1 89 ? -8.149 -11.338 -3.772 1.00 96.06 89 ALA A O 1
ATOM 692 N N . LYS A 1 90 ? -9.070 -11.500 -1.729 1.00 94.56 90 LYS A N 1
ATOM 693 C CA . LYS A 1 90 ? -10.285 -10.740 -2.044 1.00 94.56 90 LYS A CA 1
ATOM 694 C C . LYS A 1 90 ? -10.135 -9.338 -1.475 1.00 94.56 90 LYS A C 1
ATOM 696 O O . LYS A 1 90 ? -9.900 -9.194 -0.277 1.00 94.56 90 LYS A O 1
ATOM 701 N N . ARG A 1 91 ? -10.231 -8.310 -2.325 1.00 90.69 91 ARG A N 1
ATOM 702 C CA . ARG A 1 91 ? -10.267 -6.933 -1.823 1.00 90.69 91 ARG A CA 1
ATOM 703 C C . ARG A 1 91 ? -11.603 -6.699 -1.117 1.00 90.69 91 ARG A C 1
ATOM 705 O O . ARG A 1 91 ? -12.622 -7.114 -1.673 1.00 90.69 91 ARG A O 1
ATOM 712 N N . PRO A 1 92 ? -11.598 -6.042 0.054 1.00 86.81 92 PRO A N 1
ATOM 713 C CA . PRO A 1 92 ? -12.833 -5.589 0.668 1.00 86.81 92 PRO A CA 1
ATOM 714 C C . PRO A 1 92 ? -13.558 -4.651 -0.296 1.00 86.81 92 PRO A C 1
ATOM 716 O O . PRO A 1 92 ? -12.921 -3.929 -1.078 1.00 86.81 92 PRO A O 1
ATOM 719 N N . ILE A 1 93 ? -14.887 -4.654 -0.253 1.00 85.44 93 ILE A N 1
ATOM 720 C CA . ILE A 1 93 ? -15.652 -3.634 -0.977 1.00 85.44 93 ILE A CA 1
ATOM 721 C C . ILE A 1 93 ? -15.326 -2.256 -0.394 1.00 85.44 93 ILE A C 1
ATOM 723 O O . ILE A 1 93 ? -14.874 -2.143 0.746 1.00 85.44 93 ILE A O 1
ATOM 727 N N . TRP A 1 94 ? -15.578 -1.191 -1.160 1.00 80.56 94 TRP A N 1
ATOM 728 C CA . TRP A 1 94 ? -15.297 0.173 -0.701 1.00 80.56 94 TRP A CA 1
ATOM 729 C C . TRP A 1 94 ? -15.844 0.432 0.711 1.00 80.56 94 TRP A C 1
ATOM 731 O O . TRP A 1 94 ? -15.099 0.896 1.566 1.00 80.56 94 TRP A O 1
ATOM 741 N N . ALA A 1 95 ? -17.096 0.040 0.972 1.00 77.75 95 ALA A N 1
ATOM 742 C CA . ALA A 1 95 ? -17.751 0.193 2.271 1.00 77.75 95 ALA A CA 1
ATOM 743 C C . ALA A 1 95 ? -17.046 -0.556 3.421 1.00 77.75 95 ALA A C 1
ATOM 745 O O . ALA A 1 95 ? -16.987 -0.039 4.528 1.00 77.75 95 ALA A O 1
ATOM 746 N N . GLU A 1 96 ? -16.469 -1.732 3.170 1.00 78.56 96 GLU A N 1
ATOM 747 C CA . GLU A 1 96 ? -15.749 -2.526 4.179 1.00 78.56 96 GLU A CA 1
ATOM 748 C C . GLU A 1 96 ? -14.363 -1.950 4.490 1.00 78.56 96 GLU A C 1
ATOM 750 O O . GLU A 1 96 ? -13.889 -2.046 5.619 1.00 78.56 96 GLU A O 1
ATOM 755 N N . GLY A 1 97 ? -13.705 -1.343 3.497 1.00 77.50 97 GLY A N 1
ATOM 756 C CA . GLY A 1 97 ? -12.410 -0.682 3.682 1.00 77.50 97 GLY A CA 1
ATOM 757 C C . GLY A 1 97 ? -12.508 0.691 4.351 1.00 77.50 97 GLY A C 1
ATOM 758 O O . GLY A 1 97 ? -11.489 1.275 4.717 1.00 77.50 97 GLY A O 1
ATOM 759 N N . GLN A 1 98 ? -13.722 1.222 4.491 1.00 81.12 98 GLN A N 1
ATOM 760 C CA . GLN A 1 98 ? -13.972 2.505 5.120 1.00 81.12 98 GLN A CA 1
ATOM 761 C C . GLN A 1 98 ? -14.102 2.369 6.644 1.00 81.12 98 GLN A C 1
ATOM 763 O O . GLN A 1 98 ? -14.730 1.421 7.126 1.00 81.12 98 GLN A O 1
ATOM 768 N N . PRO A 1 99 ? -13.594 3.346 7.421 1.00 70.75 99 PRO A N 1
ATOM 769 C CA . PRO A 1 99 ? -13.932 3.451 8.831 1.00 70.75 99 PRO A CA 1
ATOM 770 C C . PRO A 1 99 ? -15.449 3.485 9.020 1.00 70.75 99 PRO A C 1
ATOM 772 O O . PRO A 1 99 ? -16.165 4.028 8.179 1.00 70.75 99 PRO A O 1
ATOM 775 N N . GLU A 1 100 ? -15.924 2.983 10.157 1.00 64.19 100 GLU A N 1
ATOM 776 C CA . GLU A 1 100 ? -17.348 2.912 10.528 1.00 64.19 100 GLU A CA 1
ATOM 777 C C . GLU A 1 100 ? -18.139 4.209 10.249 1.00 64.19 100 GLU A C 1
ATOM 779 O O . GLU A 1 100 ? -19.301 4.169 9.863 1.00 64.19 100 GLU A O 1
ATOM 784 N N . TRP A 1 101 ? -17.511 5.383 10.352 1.00 65.06 101 TRP A N 1
ATOM 785 C CA . TRP A 1 101 ? -18.173 6.667 10.097 1.00 65.06 101 TRP A CA 1
ATOM 786 C C . TRP A 1 101 ? -18.344 7.040 8.608 1.00 65.06 101 TRP A C 1
ATOM 788 O O . TRP A 1 101 ? -18.990 8.046 8.323 1.00 65.06 101 TRP A O 1
ATOM 798 N N . VAL A 1 102 ? -17.787 6.277 7.656 1.00 69.50 102 VAL A N 1
ATOM 799 C CA . VAL A 1 102 ? -17.835 6.559 6.200 1.00 69.50 102 VAL A CA 1
ATOM 800 C C . VAL A 1 102 ? -18.668 5.523 5.416 1.00 69.50 102 VAL A C 1
ATOM 802 O O . VAL A 1 102 ? -19.024 5.767 4.264 1.00 69.50 102 VAL A O 1
ATOM 805 N N . GLN A 1 103 ? -19.052 4.394 6.024 1.00 61.31 103 GLN A N 1
ATOM 806 C CA . GLN A 1 103 ? -19.553 3.202 5.312 1.00 61.31 103 GLN A CA 1
ATOM 807 C C . GLN A 1 103 ? -20.876 3.374 4.528 1.00 61.31 103 GLN A C 1
ATOM 809 O O . GLN A 1 103 ? -21.192 2.523 3.706 1.00 61.31 103 GLN A O 1
ATOM 814 N N . ASN A 1 104 ? -21.621 4.475 4.700 1.00 60.91 104 ASN A N 1
ATOM 815 C CA . ASN A 1 104 ? -22.982 4.633 4.157 1.00 60.91 104 ASN A CA 1
ATOM 816 C C . ASN A 1 104 ? -23.226 5.888 3.296 1.00 60.91 104 ASN A C 1
ATOM 818 O O . ASN A 1 104 ? -24.374 6.277 3.105 1.00 60.91 104 ASN A O 1
ATOM 822 N N . GLY A 1 105 ? -22.183 6.555 2.792 1.00 54.38 105 GLY A N 1
ATOM 823 C CA . GLY A 1 105 ? -22.293 7.576 1.729 1.00 54.38 105 GLY A CA 1
ATOM 824 C C . GLY A 1 105 ? -23.071 8.872 2.036 1.00 54.38 105 GLY A C 1
ATOM 825 O O . GLY A 1 105 ? -22.952 9.828 1.280 1.00 54.38 105 GLY A O 1
ATOM 826 N N . ALA A 1 106 ? -23.825 8.954 3.134 1.00 45.53 106 ALA A N 1
ATOM 827 C CA . ALA A 1 106 ? -24.649 10.111 3.490 1.00 45.53 106 ALA A CA 1
ATOM 828 C C . ALA A 1 106 ? -24.959 10.161 4.997 1.00 45.53 106 ALA A C 1
ATOM 830 O O . ALA A 1 106 ? -26.103 10.334 5.404 1.00 45.53 106 ALA A O 1
ATOM 831 N N . GLY A 1 107 ? -23.953 9.966 5.854 1.00 51.59 107 GLY A N 1
ATOM 832 C CA . GLY A 1 107 ? -24.134 10.182 7.293 1.00 51.59 107 GLY A CA 1
ATOM 833 C C . GLY A 1 107 ? -25.139 9.242 7.963 1.00 51.59 107 GLY A C 1
ATOM 834 O O . GLY A 1 107 ? -25.754 9.643 8.951 1.00 51.59 107 GLY A O 1
ATOM 835 N N . ALA A 1 108 ? -25.308 8.005 7.474 1.00 51.25 108 ALA A N 1
ATOM 836 C CA . ALA A 1 108 ? -26.009 7.010 8.276 1.00 51.25 108 ALA A CA 1
ATOM 837 C C . ALA A 1 108 ? -25.215 6.844 9.575 1.00 51.25 108 ALA A C 1
ATOM 839 O O . ALA A 1 108 ? -24.072 6.375 9.563 1.00 51.25 108 ALA A O 1
ATOM 840 N N . LEU A 1 109 ? -25.803 7.325 10.671 1.00 58.75 109 LEU A N 1
ATOM 841 C CA . LEU A 1 109 ? -25.260 7.187 12.008 1.00 58.75 109 LEU A CA 1
ATOM 842 C C . LEU A 1 109 ? -25.218 5.693 12.316 1.00 58.75 109 LEU A C 1
ATOM 844 O O . LEU A 1 109 ? -26.198 5.136 12.799 1.00 58.75 109 LEU A O 1
ATOM 848 N N . ILE A 1 110 ? -24.089 5.039 12.039 1.00 63.16 110 ILE A N 1
ATOM 849 C CA . ILE A 1 110 ? -23.781 3.804 12.749 1.00 63.16 110 ILE A CA 1
ATOM 850 C C . ILE A 1 110 ? -23.750 4.208 14.217 1.00 63.16 110 ILE A C 1
ATOM 852 O O . ILE A 1 110 ? -22.942 5.051 14.627 1.00 63.16 110 ILE A O 1
ATOM 856 N N . GLU A 1 111 ? -24.711 3.693 14.975 1.00 73.31 111 GLU A N 1
ATOM 857 C CA . GLU A 1 111 ? -24.821 3.978 16.392 1.00 73.31 111 GLU A CA 1
ATOM 858 C C . GLU A 1 111 ? -23.541 3.482 17.064 1.00 73.31 111 GLU A C 1
ATOM 860 O O . GLU A 1 111 ? -23.236 2.287 17.084 1.00 73.31 111 GLU A O 1
ATOM 865 N N . ARG A 1 112 ? -22.723 4.421 17.549 1.00 79.44 112 ARG A N 1
ATOM 866 C CA . ARG A 1 112 ? -21.501 4.064 18.263 1.00 79.44 112 ARG A CA 1
ATOM 867 C C . ARG A 1 112 ? -21.921 3.410 19.568 1.00 79.44 112 ARG A C 1
ATOM 869 O O . ARG A 1 112 ? -22.599 4.029 20.377 1.00 79.44 112 ARG A O 1
ATOM 876 N N . THR A 1 113 ? -21.445 2.196 19.804 1.00 90.12 113 THR A N 1
ATOM 877 C CA . THR A 1 113 ? -21.698 1.463 21.054 1.00 90.12 113 THR A CA 1
ATOM 878 C C . THR A 1 113 ? -20.609 1.695 22.103 1.00 90.12 113 THR A C 1
ATOM 880 O O . THR A 1 113 ? -20.783 1.340 23.268 1.00 90.12 113 THR A O 1
ATOM 883 N N . ARG A 1 114 ? -19.472 2.298 21.717 1.00 91.88 114 ARG A N 1
ATOM 884 C CA . ARG A 1 114 ? -18.296 2.503 22.579 1.00 91.88 114 ARG A CA 1
ATOM 885 C C . ARG A 1 114 ? -17.759 3.934 22.555 1.00 91.88 114 ARG A C 1
ATOM 887 O O . ARG A 1 114 ? -17.761 4.616 21.529 1.00 91.88 114 ARG A O 1
ATOM 894 N N . CYS A 1 115 ? -17.257 4.368 23.709 1.00 93.25 115 CYS A N 1
ATOM 895 C CA . CYS A 1 115 ? -16.648 5.676 23.931 1.00 93.25 115 CYS A CA 1
ATOM 896 C C . CYS A 1 115 ? -15.339 5.822 23.146 1.00 93.25 115 CYS A C 1
ATOM 898 O O . CYS A 1 115 ? -14.479 4.952 23.222 1.00 93.25 115 CYS A O 1
ATOM 900 N N . ILE A 1 116 ? -15.133 6.955 22.467 1.00 92.94 116 ILE A N 1
ATOM 901 C CA . ILE A 1 116 ? -13.897 7.208 21.698 1.00 92.94 116 ILE A CA 1
ATOM 902 C C . ILE A 1 116 ? -12.654 7.302 22.595 1.00 92.94 116 ILE A C 1
ATOM 904 O O . ILE A 1 116 ? -11.563 6.946 22.167 1.00 92.94 116 ILE A O 1
ATOM 908 N N . GLN A 1 117 ? -12.812 7.779 23.833 1.00 94.88 117 GLN A N 1
ATOM 909 C CA . GLN A 1 117 ? -11.681 8.028 24.731 1.00 94.88 117 GLN A CA 1
ATOM 910 C C . GLN A 1 117 ? -11.247 6.780 25.506 1.00 94.88 117 GLN A C 1
ATOM 912 O O . GLN A 1 117 ? -10.057 6.515 25.614 1.00 94.88 117 GLN A O 1
ATOM 917 N N . CYS A 1 118 ? -12.197 6.044 26.092 1.00 95.44 118 CYS A N 1
ATOM 918 C CA . CYS A 1 118 ? -11.895 4.921 26.988 1.00 95.44 118 CYS A CA 1
ATOM 919 C C . CYS A 1 118 ? -12.332 3.554 26.450 1.00 95.44 118 CYS A C 1
ATOM 921 O O . CYS A 1 118 ? -12.111 2.552 27.118 1.00 95.44 118 CYS A O 1
ATOM 923 N N . LEU A 1 119 ? -12.995 3.502 25.287 1.00 93.94 119 LEU A N 1
ATOM 924 C CA . LEU A 1 119 ? -13.531 2.283 24.659 1.00 93.94 119 LEU A CA 1
ATOM 925 C C . LEU A 1 119 ? -14.580 1.506 25.482 1.00 93.94 119 LEU A C 1
ATOM 927 O O . LEU A 1 119 ? -15.031 0.438 25.052 1.00 93.94 119 LEU A O 1
ATOM 931 N N . GLY A 1 120 ? -15.006 2.045 26.629 1.00 94.56 120 GLY A N 1
ATOM 932 C CA . GLY A 1 120 ? -16.112 1.518 27.429 1.00 94.56 120 GLY A CA 1
ATOM 933 C C . GLY A 1 120 ? -17.473 1.680 26.735 1.00 94.56 120 GLY A C 1
ATOM 934 O O . GLY A 1 120 ? -17.586 2.501 25.817 1.00 94.56 120 GLY A O 1
ATOM 935 N N . PRO A 1 121 ? -18.501 0.918 27.154 1.00 95.50 121 PRO A N 1
ATOM 936 C CA . PRO A 1 121 ? -19.840 1.000 26.574 1.00 95.50 121 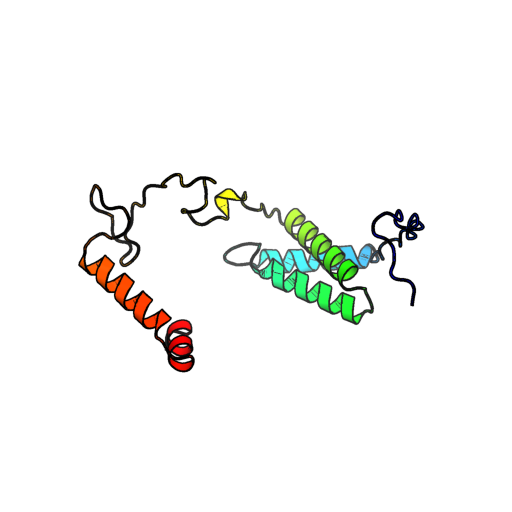PRO A CA 1
ATOM 937 C C . PRO A 1 121 ? -20.423 2.410 26.733 1.00 95.50 121 PRO A C 1
ATOM 939 O O . PRO A 1 121 ? -20.211 3.074 27.753 1.00 95.50 121 PRO A O 1
ATOM 942 N N . LEU A 1 122 ? -21.121 2.890 25.703 1.00 95.31 122 LEU A N 1
ATOM 943 C CA . LEU A 1 122 ? -21.828 4.166 25.761 1.00 95.31 122 LEU A CA 1
ATOM 944 C C . LEU A 1 122 ? -23.157 3.994 26.517 1.00 95.31 122 LEU A C 1
ATOM 946 O O . LEU A 1 122 ? -23.898 3.062 26.210 1.00 95.31 122 LEU A O 1
ATOM 950 N N . PRO A 1 123 ? -23.463 4.870 27.493 1.00 93.50 123 PRO A N 1
ATOM 951 C CA . PRO A 1 123 ? -24.793 4.940 28.091 1.00 93.50 123 PRO A CA 1
ATOM 952 C C . PRO A 1 123 ? -25.863 5.277 27.044 1.00 93.50 123 PRO A C 1
ATOM 954 O O . PRO A 1 123 ? -25.551 5.858 26.000 1.00 93.50 123 PRO A O 1
ATOM 957 N N . GLU A 1 124 ? -27.127 4.977 27.347 1.00 91.12 124 GLU A N 1
ATOM 958 C CA . GLU A 1 124 ? -28.253 5.358 26.488 1.00 91.12 124 GLU A CA 1
ATOM 959 C C . GLU A 1 124 ? -28.216 6.859 26.155 1.00 91.12 124 GLU A C 1
ATOM 961 O O . GLU A 1 124 ? -27.875 7.698 26.990 1.00 91.12 124 GLU A O 1
ATOM 966 N N . HIS A 1 125 ? -28.529 7.198 24.902 1.00 88.44 125 HIS A N 1
ATOM 967 C CA . HIS A 1 125 ? -28.495 8.559 24.344 1.00 88.44 125 HIS A CA 1
ATOM 968 C C . HIS A 1 125 ? -27.109 9.223 24.221 1.00 88.44 125 HIS A C 1
ATOM 970 O O . HIS A 1 125 ? -27.012 10.346 23.711 1.00 88.44 125 HIS A O 1
ATOM 976 N N . HIS A 1 126 ? -26.015 8.558 24.601 1.00 89.69 126 HIS A N 1
ATOM 977 C CA . HIS A 1 126 ? -24.669 9.083 24.379 1.00 89.69 126 HIS A CA 1
ATOM 978 C C . HIS A 1 126 ? -24.137 8.685 22.997 1.00 89.69 126 HIS A C 1
ATOM 980 O O . HIS A 1 126 ? -24.055 7.514 22.657 1.00 89.69 126 HIS A O 1
ATOM 986 N N . ARG A 1 127 ? -23.691 9.667 22.200 1.00 87.62 127 ARG A N 1
ATOM 987 C CA . ARG A 1 127 ? -23.240 9.421 20.811 1.00 87.62 127 ARG A CA 1
ATOM 988 C C . ARG A 1 127 ? -21.730 9.237 20.635 1.00 87.62 127 ARG A C 1
ATOM 990 O O . ARG A 1 127 ? -21.295 8.726 19.608 1.00 87.62 127 ARG A O 1
ATOM 997 N N . LYS A 1 128 ? -20.909 9.739 21.568 1.00 90.94 128 LYS A N 1
ATOM 998 C CA . LYS A 1 128 ? -19.448 9.878 21.357 1.00 90.94 128 LYS A CA 1
ATOM 999 C C . LYS A 1 128 ? -18.594 9.553 22.582 1.00 90.94 128 LYS A C 1
ATOM 1001 O O . LYS A 1 128 ? -17.554 8.905 22.452 1.00 90.94 128 LYS A O 1
ATOM 1006 N N . PHE A 1 129 ? -19.024 9.994 23.763 1.00 95.88 129 PHE A N 1
ATOM 1007 C CA . PHE A 1 129 ? -18.280 9.842 25.013 1.00 95.88 129 PHE A CA 1
ATOM 1008 C C . PHE A 1 129 ? -19.184 9.294 26.116 1.00 95.88 129 PHE A C 1
ATOM 1010 O O . PHE A 1 129 ? -20.336 9.709 26.226 1.00 95.88 129 PHE A O 1
ATOM 1017 N N . CYS A 1 130 ? -18.663 8.399 26.958 1.00 96.31 130 CYS A N 1
ATOM 1018 C CA . CYS A 1 130 ? -19.432 7.846 28.078 1.00 96.31 130 CYS A CA 1
ATOM 1019 C C . CYS A 1 130 ? -19.683 8.871 29.196 1.00 96.31 130 CYS A C 1
ATOM 1021 O O . CYS A 1 130 ? -20.634 8.731 29.951 1.00 96.31 130 CYS A O 1
ATOM 1023 N N . SER A 1 131 ? -18.863 9.922 29.295 1.00 96.81 131 SER A N 1
ATOM 1024 C CA . SER A 1 131 ? -18.997 10.968 30.310 1.00 96.81 131 SER A CA 1
ATOM 1025 C C . SER A 1 131 ? -18.393 12.297 29.852 1.00 96.81 131 SER A C 1
ATOM 1027 O O . SER A 1 131 ? -17.566 12.346 28.935 1.00 96.81 131 SER A O 1
ATOM 1029 N N . GLN A 1 132 ? -18.758 13.383 30.542 1.00 96.81 132 GLN A N 1
ATOM 1030 C CA . GLN A 1 132 ? -18.143 14.705 30.362 1.00 96.81 132 GLN A CA 1
ATOM 1031 C C . GLN A 1 132 ? -16.632 14.687 30.624 1.00 96.81 132 GLN A C 1
ATOM 1033 O O . GLN A 1 132 ? -15.881 15.405 29.967 1.00 96.81 132 GLN A O 1
ATOM 1038 N N . LEU A 1 133 ? -16.169 13.835 31.544 1.00 97.69 133 LEU A N 1
ATOM 1039 C CA . LEU A 1 133 ? -14.744 13.656 31.814 1.00 97.69 133 LEU A CA 1
ATOM 1040 C C . LEU A 1 133 ? -14.011 13.127 30.575 1.00 97.69 133 LEU A C 1
ATOM 1042 O O . LEU A 1 133 ? -13.003 13.703 30.171 1.00 97.69 133 LEU A O 1
ATOM 1046 N N . CYS A 1 134 ? -14.549 12.087 29.927 1.00 97.50 134 CYS A N 1
ATOM 1047 C CA . CYS A 1 134 ? -13.979 11.547 28.690 1.00 97.50 134 CYS A CA 1
ATOM 1048 C C . CYS A 1 134 ? -13.996 12.569 27.547 1.00 97.50 134 CYS A C 1
ATOM 1050 O O . CYS A 1 134 ? -13.019 12.662 26.805 1.00 97.50 134 CYS A O 1
ATOM 1052 N N . ALA A 1 135 ? -15.064 13.364 27.429 1.00 96.94 135 ALA A N 1
ATOM 1053 C CA . ALA A 1 135 ? -15.141 14.432 26.435 1.00 96.94 135 ALA A CA 1
ATOM 1054 C C . ALA A 1 135 ? -14.047 15.490 26.660 1.00 96.94 135 ALA A C 1
ATOM 1056 O O . ALA A 1 135 ? -13.288 15.806 25.743 1.00 96.94 135 ALA A O 1
ATOM 1057 N N . LYS A 1 136 ? -13.911 15.995 27.894 1.00 97.25 136 LYS A N 1
ATOM 1058 C CA . LYS A 1 136 ? -12.883 16.983 28.258 1.00 97.25 136 LYS A CA 1
ATOM 1059 C C . LYS A 1 136 ? -11.471 16.442 28.053 1.00 97.25 136 LYS A C 1
ATOM 1061 O O . LYS A 1 136 ? -10.648 17.135 27.465 1.00 97.25 136 LYS A O 1
ATOM 1066 N N . ALA A 1 137 ? -11.204 15.207 28.476 1.00 96.56 137 ALA A N 1
ATOM 1067 C CA . ALA A 1 137 ? -9.905 14.562 28.290 1.00 96.56 137 ALA A CA 1
ATOM 1068 C C . ALA A 1 137 ? -9.533 14.449 26.802 1.00 96.56 137 ALA A C 1
ATOM 1070 O O . ALA A 1 137 ? -8.426 14.827 26.412 1.00 96.56 137 ALA A O 1
ATOM 1071 N N . HIS A 1 138 ? -10.477 14.010 25.963 1.00 95.88 138 HIS A N 1
ATOM 1072 C CA . HIS A 1 138 ? -10.289 13.932 24.517 1.00 95.88 138 HIS A CA 1
ATOM 1073 C C . HIS A 1 138 ? -10.005 15.313 23.902 1.00 95.88 138 HIS A C 1
ATOM 1075 O O . HIS A 1 138 ? -9.069 15.469 23.118 1.00 95.88 138 HIS A O 1
ATOM 1081 N N . HIS A 1 139 ? -10.790 16.336 24.253 1.00 95.69 139 HIS A N 1
ATOM 1082 C CA . HIS A 1 139 ? -10.596 17.693 23.730 1.00 95.69 139 HIS A CA 1
ATOM 1083 C C . HIS A 1 139 ? -9.284 18.331 24.201 1.00 95.69 139 HIS A C 1
ATOM 1085 O O . HIS A 1 139 ? -8.600 18.955 23.397 1.00 95.69 139 HIS A O 1
ATOM 1091 N N . ALA A 1 140 ? -8.882 18.120 25.455 1.00 95.44 140 ALA A N 1
ATOM 1092 C CA . ALA A 1 140 ? -7.598 18.591 25.966 1.00 95.44 140 ALA A CA 1
ATOM 1093 C C . ALA A 1 140 ? -6.412 17.917 25.257 1.00 95.44 140 ALA A C 1
ATOM 1095 O O . ALA A 1 140 ? -5.413 18.568 24.965 1.00 95.44 140 ALA A O 1
ATOM 1096 N N . LEU A 1 141 ? -6.507 16.617 24.950 1.00 91.81 141 LEU A N 1
ATOM 1097 C CA . LEU A 1 141 ? -5.500 15.922 24.142 1.00 91.81 141 LEU A CA 1
ATOM 1098 C C . LEU A 1 141 ? -5.430 16.494 22.719 1.00 91.81 141 LEU A C 1
ATOM 1100 O O . LEU A 1 141 ? -4.345 16.728 22.194 1.00 91.81 141 LEU A O 1
ATOM 1104 N N . TRP A 1 142 ? -6.587 16.739 22.107 1.00 92.62 142 TRP A N 1
ATOM 1105 C CA . TRP A 1 142 ? -6.673 17.303 20.765 1.00 92.62 142 TRP A CA 1
ATOM 1106 C C . TRP A 1 142 ? -6.098 18.722 20.681 1.00 92.62 142 TRP A C 1
ATOM 1108 O O . TRP A 1 142 ? -5.337 19.014 19.761 1.00 92.62 142 TRP A O 1
ATOM 1118 N N . ASN A 1 143 ? -6.410 19.583 21.652 1.00 93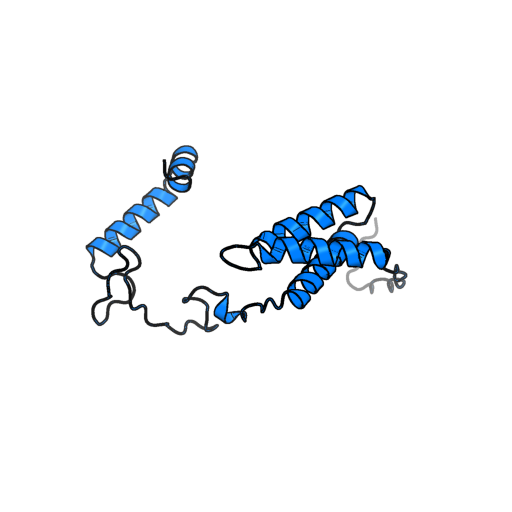.94 143 ASN A N 1
ATOM 1119 C CA . ASN A 1 143 ? -5.866 20.941 21.714 1.00 93.94 143 ASN A CA 1
ATOM 1120 C C . ASN A 1 143 ? -4.348 20.918 21.907 1.00 93.94 143 ASN A C 1
ATOM 1122 O O . ASN A 1 143 ? -3.645 21.572 21.147 1.00 93.94 143 ASN A O 1
ATOM 1126 N N . ARG A 1 144 ? -3.830 20.062 22.801 1.00 89.50 144 ARG A N 1
ATOM 1127 C CA . ARG A 1 144 ? -2.379 19.873 22.961 1.00 89.50 144 ARG A CA 1
ATOM 1128 C C . ARG A 1 144 ? -1.686 19.474 21.660 1.00 89.50 144 ARG A C 1
ATOM 1130 O O . ARG A 1 144 ? -0.617 19.986 21.378 1.00 89.50 144 ARG A O 1
ATOM 1137 N N . ARG A 1 145 ? -2.288 18.596 20.848 1.00 89.50 145 ARG A N 1
ATOM 1138 C CA . ARG A 1 145 ? -1.731 18.225 19.532 1.00 89.50 145 ARG A CA 1
ATOM 1139 C C . ARG A 1 145 ? -1.741 19.380 18.535 1.00 89.50 145 ARG A C 1
ATOM 1141 O O . ARG A 1 145 ? -0.829 19.476 17.728 1.00 89.50 145 ARG A O 1
ATOM 1148 N N . LYS A 1 146 ? -2.773 20.226 18.567 1.00 89.62 146 LYS A N 1
ATOM 1149 C CA . LYS A 1 146 ? -2.875 21.404 17.693 1.00 89.62 146 LYS A CA 1
ATOM 1150 C C . LYS A 1 146 ? -1.891 22.507 18.068 1.00 89.62 146 LYS A C 1
ATOM 1152 O O . LYS A 1 146 ? -1.415 23.205 17.186 1.00 89.62 146 LYS A O 1
ATOM 1157 N N . GLU A 1 147 ? -1.646 22.671 19.361 1.00 93.75 147 GLU A N 1
ATOM 1158 C CA . GLU A 1 147 ? -0.786 23.717 19.923 1.00 93.75 147 GLU A CA 1
ATOM 1159 C C . GLU A 1 147 ? 0.668 23.254 20.101 1.00 93.75 147 GLU A C 1
ATOM 1161 O O . GLU A 1 147 ? 1.525 24.050 20.478 1.00 93.75 147 GLU A O 1
ATOM 1166 N N . ALA A 1 148 ? 0.963 21.975 19.843 1.00 91.81 148 ALA A N 1
ATOM 1167 C CA . ALA A 1 148 ? 2.304 21.426 19.969 1.00 91.81 148 ALA A CA 1
ATOM 1168 C C . ALA A 1 148 ? 3.267 22.088 18.975 1.00 91.81 148 ALA A C 1
ATOM 1170 O O . ALA A 1 148 ? 2.974 22.204 17.784 1.00 91.81 148 ALA A O 1
ATOM 1171 N N . SER A 1 149 ? 4.451 22.459 19.466 1.00 92.31 149 SER A N 1
ATOM 1172 C CA . SER A 1 149 ? 5.588 22.768 18.601 1.00 92.31 149 SER A CA 1
ATOM 1173 C C . SER A 1 149 ? 5.992 21.529 17.801 1.00 92.31 149 SER A C 1
ATOM 1175 O O . SER A 1 149 ? 5.666 20.408 18.187 1.00 92.31 149 SER A O 1
ATOM 1177 N N . GLU A 1 150 ? 6.729 21.710 16.708 1.00 89.94 150 GLU A N 1
ATOM 1178 C CA . GLU A 1 150 ? 7.172 20.612 15.837 1.00 89.94 150 GLU A CA 1
ATOM 1179 C C . GLU A 1 150 ? 7.869 19.481 16.616 1.00 89.94 150 GLU A C 1
ATOM 1181 O O . GLU A 1 150 ? 7.544 18.307 16.446 1.00 89.94 150 GLU A O 1
ATOM 1186 N N . GLU A 1 151 ? 8.737 19.842 17.562 1.00 88.69 151 GLU A N 1
ATOM 1187 C CA . GLU A 1 151 ? 9.460 18.899 18.420 1.00 88.69 151 GLU A CA 1
ATOM 1188 C C . GLU A 1 151 ? 8.521 18.137 19.374 1.00 88.69 151 GLU A C 1
ATOM 1190 O O . GLU A 1 151 ? 8.610 16.917 19.517 1.00 88.69 151 GLU A O 1
ATOM 1195 N N . THR A 1 152 ? 7.543 18.832 19.964 1.00 88.12 152 THR A N 1
ATOM 1196 C CA . THR A 1 152 ? 6.544 18.208 20.849 1.00 88.12 152 THR A CA 1
ATOM 1197 C C . THR A 1 152 ? 5.556 17.346 20.058 1.00 88.12 152 THR A C 1
ATOM 1199 O O . THR A 1 152 ? 5.120 16.296 20.528 1.00 88.12 152 THR A O 1
ATOM 1202 N N . ALA A 1 153 ? 5.207 17.755 18.838 1.00 85.25 153 ALA A N 1
ATOM 1203 C CA . ALA A 1 153 ? 4.349 16.997 17.939 1.00 85.25 153 ALA A CA 1
ATOM 1204 C C . ALA A 1 153 ? 5.029 15.695 17.496 1.00 85.25 153 ALA A C 1
ATOM 1206 O O . ALA A 1 153 ? 4.375 14.651 17.469 1.00 85.25 153 ALA A O 1
ATOM 1207 N N . TYR A 1 154 ? 6.338 15.739 17.218 1.00 86.88 154 TYR A N 1
ATOM 1208 C CA . TYR A 1 154 ? 7.139 14.552 16.930 1.00 86.88 154 TYR A CA 1
ATOM 1209 C C . TYR A 1 154 ? 7.162 13.587 18.123 1.00 86.88 154 TYR A C 1
ATOM 1211 O O . TYR A 1 154 ? 6.825 12.415 17.956 1.00 86.88 154 TYR A O 1
ATOM 1219 N N . ALA A 1 155 ? 7.453 14.076 19.334 1.00 87.62 155 ALA A N 1
ATOM 1220 C CA . ALA A 1 155 ? 7.428 13.250 20.547 1.00 87.62 155 ALA A CA 1
ATOM 1221 C C . ALA A 1 155 ? 6.060 12.567 20.752 1.00 87.62 155 ALA A C 1
ATOM 1223 O O . ALA A 1 155 ? 5.979 11.344 20.881 1.00 87.62 155 ALA A O 1
ATOM 1224 N N . LEU A 1 156 ? 4.963 13.329 20.629 1.00 85.50 156 LEU A N 1
ATOM 1225 C CA . LEU A 1 156 ? 3.594 12.807 20.727 1.00 85.50 156 LEU A CA 1
ATOM 1226 C C . LEU A 1 156 ? 3.243 11.769 19.648 1.00 85.50 156 LEU A C 1
ATOM 1228 O O . LEU A 1 156 ? 2.399 10.906 19.901 1.00 85.50 156 LEU A O 1
ATOM 1232 N N . ALA A 1 157 ? 3.820 11.865 18.447 1.00 82.44 157 ALA A N 1
ATOM 1233 C CA . ALA A 1 157 ? 3.571 10.927 17.352 1.00 82.44 157 ALA A CA 1
ATOM 1234 C C . ALA A 1 157 ? 4.338 9.608 17.523 1.00 82.44 157 ALA A C 1
ATOM 1236 O O . ALA A 1 157 ? 3.820 8.552 17.161 1.00 82.44 157 ALA A O 1
ATOM 1237 N N . VAL A 1 158 ? 5.549 9.670 18.083 1.00 88.81 158 VAL A N 1
ATOM 1238 C CA . VAL A 1 158 ? 6.417 8.503 18.311 1.00 88.81 158 VAL A CA 1
ATOM 1239 C C . VAL A 1 158 ? 6.133 7.831 19.665 1.00 88.81 158 VAL A C 1
ATOM 1241 O O . VAL A 1 158 ? 6.512 6.680 19.869 1.00 88.81 158 VAL A O 1
ATOM 1244 N N . GLY A 1 159 ? 5.400 8.499 20.564 1.00 74.50 159 GLY A N 1
ATOM 1245 C CA . GLY A 1 159 ? 5.042 7.973 21.886 1.00 74.50 159 GLY A CA 1
ATOM 1246 C C . GLY A 1 159 ? 6.167 8.087 22.918 1.00 74.50 159 GLY A C 1
ATOM 1247 O O . GLY A 1 159 ? 6.211 7.276 23.844 1.00 74.50 159 GLY A O 1
ATOM 1248 N N . LEU A 1 160 ? 7.066 9.058 22.725 1.00 59.03 160 LEU A N 1
ATOM 1249 C CA . LEU A 1 160 ? 8.108 9.466 23.674 1.00 59.03 160 LEU A CA 1
ATOM 1250 C C . LEU A 1 160 ? 7.539 10.488 24.666 1.00 59.03 160 LEU A C 1
ATOM 1252 O O . LEU A 1 160 ? 7.902 10.395 25.858 1.00 59.03 160 LEU A O 1
#